Protein AF-A0A9Q1GF83-F1 (afdb_monomer)

Sequence (136 aa):
MVSINQQHHGKPKDQMRSSLKNVSDLFVMGGALILESAVLLHWLEREGYWPLGMTGISMGGHMASLAVTNWPKPIPLVPCLSWSTASSVFTTGVLSKAVNWRELEKQYAMYTVYEEEITRMLEYCGVGLKTVRNTG

pLDDT: mean 70.62, std 15.21, range [28.25, 91.81]

Foldseek 3Di:
DDDPPPPPPPDDPPDDPPQDPDPVVVVVVLVVLLVVLLVVVVVCVVVVDPDDADEQEECGLCSSVVSCVPDPDDHHYDYHNYDPDCCCCCCPRPNVVSDPVVVVVVVVVVDCVVVVVVCVVCVVVVNHPPPPPPDD

Secondary structure (DSSP, 8-state):
--------TTS-TT--SS--S-HHHHHHHHHHHHHHHHHHHHHHHHTT--S--EEEETHHHHHHHHHHHTSSS---EEEES--S-HHHHHHTSTTGGGS-HHHHHHHHHH-HHHHHHHHHHHHHTT--GGGTT---

InterPro domains:
  IPR019149 Alpha/beta hydrolase domain-containing protein 18 [PF09752] (11-121)
  IPR029058 Alpha/Beta hydrolase fold [G3DSA:3.40.50.1820] (1-125)
  IPR029058 Alpha/Beta hydrolase fold [SSF53474] (40-83)

Solvent-accessible surface area (backbone atoms only — not comparable to full-atom values): 8420 Å² total; per-residue (Å²): 134,85,79,79,80,78,77,60,92,84,62,62,96,85,56,75,73,92,60,71,92,49,76,65,56,57,54,53,52,50,52,49,54,30,52,51,50,50,52,50,53,54,50,41,46,72,74,65,55,75,92,60,69,47,67,22,58,35,72,44,8,37,47,40,52,57,31,53,74,73,44,96,62,97,55,58,72,53,59,40,78,44,58,95,58,73,58,57,42,49,68,76,35,93,45,24,83,73,49,66,60,72,58,54,51,50,51,44,76,72,36,64,68,54,49,55,50,51,49,51,53,32,50,74,71,67,53,69,78,80,73,77,83,78,82,126

Structure (mmCIF, N/CA/C/O backbone):
data_AF-A0A9Q1GF83-F1
#
_entry.id   AF-A0A9Q1GF83-F1
#
loop_
_atom_site.group_PDB
_atom_site.id
_atom_site.type_symbol
_atom_site.label_atom_id
_atom_site.label_alt_id
_atom_site.label_comp_id
_atom_site.label_asym_id
_atom_site.label_entity_id
_atom_site.label_seq_id
_atom_site.pdbx_PDB_ins_code
_atom_site.Cartn_x
_atom_site.Cartn_y
_atom_site.Cartn_z
_atom_site.occupancy
_atom_site.B_iso_or_equiv
_atom_site.auth_seq_id
_atom_site.auth_comp_id
_atom_site.auth_asym_id
_atom_site.auth_atom_id
_atom_site.pdbx_PDB_model_num
ATOM 1 N N . MET A 1 1 ? 34.881 -14.517 3.342 1.00 35.31 1 MET A N 1
ATOM 2 C CA . MET A 1 1 ? 33.562 -13.855 3.246 1.00 35.31 1 MET A CA 1
ATOM 3 C C . MET A 1 1 ? 32.576 -14.891 2.721 1.00 35.31 1 MET A C 1
ATOM 5 O O . MET A 1 1 ? 32.634 -15.237 1.549 1.00 35.31 1 MET A O 1
ATOM 9 N N . VAL A 1 2 ? 31.806 -15.518 3.613 1.00 28.25 2 VAL A N 1
ATOM 10 C CA . VAL A 1 2 ? 30.937 -16.660 3.281 1.00 28.25 2 VAL A CA 1
ATOM 11 C C . VAL A 1 2 ? 29.738 -16.150 2.482 1.00 28.25 2 VAL A C 1
ATOM 13 O O . VAL A 1 2 ? 28.946 -15.363 2.993 1.00 28.25 2 VAL A O 1
ATOM 16 N N . SER A 1 3 ? 29.621 -16.572 1.220 1.00 32.47 3 SER A N 1
ATOM 17 C CA . SER A 1 3 ? 28.413 -16.356 0.421 1.00 32.47 3 SER A CA 1
ATOM 18 C C . SER A 1 3 ? 27.326 -17.284 0.949 1.00 32.47 3 SER A C 1
ATOM 20 O O . SER A 1 3 ? 27.348 -18.486 0.696 1.00 32.47 3 SER A O 1
ATOM 22 N N . ILE A 1 4 ? 26.401 -16.728 1.727 1.00 37.88 4 ILE A N 1
ATOM 23 C CA . ILE A 1 4 ? 25.219 -17.442 2.202 1.00 37.88 4 ILE A CA 1
ATOM 24 C C . ILE A 1 4 ? 24.305 -17.619 0.988 1.00 37.88 4 ILE A C 1
ATOM 26 O O . ILE A 1 4 ? 23.585 -16.706 0.587 1.00 37.88 4 ILE A O 1
ATOM 30 N N . ASN A 1 5 ? 24.386 -18.789 0.361 1.00 40.56 5 ASN A N 1
ATOM 31 C CA . ASN A 1 5 ? 23.497 -19.198 -0.715 1.00 40.56 5 ASN A CA 1
ATOM 32 C C . ASN A 1 5 ? 22.143 -19.565 -0.084 1.00 40.56 5 ASN A C 1
ATOM 34 O O . ASN A 1 5 ? 21.845 -20.727 0.178 1.00 40.56 5 ASN A O 1
ATOM 38 N N . GLN A 1 6 ? 21.356 -18.547 0.271 1.00 43.78 6 GLN A N 1
ATOM 39 C CA . GLN A 1 6 ? 20.019 -18.711 0.836 1.00 43.78 6 GLN A CA 1
ATOM 40 C C . GLN A 1 6 ? 19.052 -19.103 -0.295 1.00 43.78 6 GLN A C 1
ATOM 42 O O . GLN A 1 6 ? 18.329 -18.277 -0.857 1.00 43.78 6 GLN A O 1
ATOM 47 N N . GLN A 1 7 ? 19.058 -20.386 -0.668 1.00 42.00 7 GLN A N 1
ATOM 48 C CA . GLN A 1 7 ? 17.956 -20.984 -1.416 1.00 42.00 7 GLN A CA 1
ATOM 49 C C . GLN A 1 7 ? 16.728 -21.009 -0.501 1.00 42.00 7 GLN A C 1
ATOM 51 O O . GLN A 1 7 ? 16.548 -21.897 0.328 1.00 42.00 7 GLN A O 1
ATOM 56 N N . HIS A 1 8 ? 15.887 -19.985 -0.624 1.00 48.69 8 HIS A N 1
ATOM 57 C CA . HIS A 1 8 ? 14.581 -19.967 0.020 1.00 48.69 8 HIS A CA 1
ATOM 58 C C . HIS A 1 8 ? 13.677 -20.996 -0.673 1.00 48.69 8 HIS A C 1
ATOM 60 O O . HIS A 1 8 ? 13.341 -20.835 -1.849 1.00 48.69 8 HIS A O 1
ATOM 66 N N . HIS A 1 9 ? 13.299 -22.050 0.055 1.00 42.12 9 HIS A N 1
ATOM 67 C CA . HIS A 1 9 ? 12.320 -23.054 -0.367 1.00 42.12 9 HIS A CA 1
ATOM 68 C C . HIS A 1 9 ? 10.994 -22.351 -0.720 1.00 42.12 9 HIS A C 1
ATOM 70 O O . HIS A 1 9 ? 10.260 -21.940 0.171 1.00 42.12 9 HIS A O 1
ATOM 76 N N . GLY A 1 10 ? 10.728 -22.142 -2.016 1.00 54.38 10 GLY A N 1
ATOM 77 C CA . GLY A 1 10 ? 9.536 -21.438 -2.517 1.00 54.38 10 GLY A CA 1
ATOM 78 C C . GLY A 1 10 ? 9.790 -20.443 -3.656 1.00 54.38 10 GLY A C 1
ATOM 79 O O . GLY A 1 10 ? 8.839 -19.982 -4.279 1.00 54.38 10 GLY A O 1
ATOM 80 N N . LYS A 1 11 ? 11.051 -20.116 -3.975 1.00 54.19 11 LYS A N 1
ATOM 81 C CA . LYS A 1 11 ? 11.365 -19.249 -5.123 1.00 54.19 11 LYS A CA 1
ATOM 82 C C . LYS A 1 11 ? 11.469 -20.061 -6.426 1.00 54.19 11 LYS A C 1
ATOM 84 O O . LYS A 1 11 ? 12.130 -21.102 -6.427 1.00 54.19 11 LYS A O 1
ATOM 89 N N . PRO A 1 12 ? 10.860 -19.612 -7.544 1.00 61.06 12 PRO A N 1
ATOM 90 C CA . PRO A 1 12 ? 11.039 -20.260 -8.841 1.00 61.06 12 PRO A CA 1
ATOM 91 C C . PRO A 1 12 ? 12.519 -20.254 -9.242 1.00 61.06 12 PRO A C 1
ATOM 93 O O . PRO A 1 12 ? 13.235 -19.302 -8.935 1.00 61.06 12 PRO A O 1
ATOM 96 N N . LYS A 1 13 ? 12.966 -21.313 -9.933 1.00 59.22 13 LYS A N 1
ATOM 97 C CA . LYS A 1 13 ? 14.393 -21.655 -10.125 1.00 59.22 13 LYS A CA 1
ATOM 98 C C . LYS A 1 13 ? 15.261 -20.513 -10.683 1.00 59.22 13 LYS A C 1
ATOM 100 O O . LYS A 1 13 ? 16.423 -20.423 -10.307 1.00 59.22 13 LYS A O 1
ATOM 105 N N . ASP A 1 14 ? 14.684 -19.601 -11.468 1.00 62.03 14 ASP A N 1
ATOM 106 C CA . ASP A 1 14 ? 15.412 -18.454 -12.046 1.00 62.03 14 ASP A CA 1
ATOM 107 C C . ASP A 1 14 ? 15.310 -17.143 -11.242 1.00 62.03 14 ASP A C 1
ATOM 109 O O . ASP A 1 14 ? 15.703 -16.084 -11.726 1.00 62.03 14 ASP A O 1
ATOM 113 N N . GLN A 1 15 ? 14.730 -17.151 -10.038 1.00 52.03 15 GLN A N 1
ATOM 114 C CA . GLN A 1 15 ? 14.604 -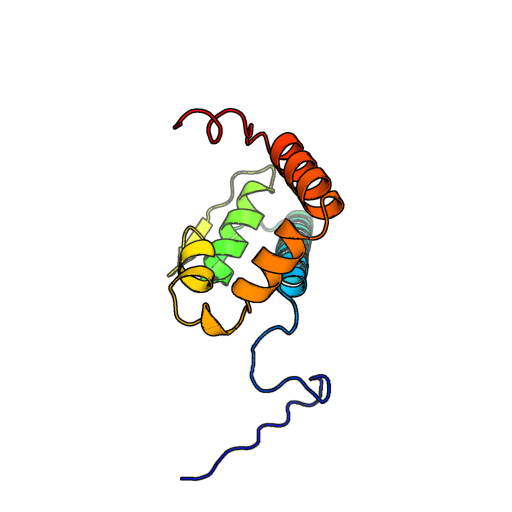15.938 -9.226 1.00 52.03 15 GLN A CA 1
ATOM 115 C C . GLN A 1 15 ? 15.846 -15.724 -8.361 1.00 52.03 15 GLN A C 1
ATOM 117 O O . GLN A 1 15 ? 15.917 -16.121 -7.196 1.00 52.03 15 GLN A O 1
ATOM 122 N N . MET A 1 16 ? 16.830 -15.045 -8.940 1.00 46.91 16 MET A N 1
ATOM 123 C CA . MET A 1 16 ? 17.980 -14.536 -8.203 1.00 46.91 16 MET A CA 1
ATOM 124 C C . MET A 1 16 ? 17.559 -13.307 -7.380 1.00 46.91 16 MET A C 1
ATOM 126 O O . MET A 1 16 ? 17.155 -12.286 -7.932 1.00 46.91 16 MET A O 1
ATOM 130 N N . ARG A 1 17 ? 17.714 -13.385 -6.048 1.00 58.81 17 ARG A N 1
ATOM 131 C CA . A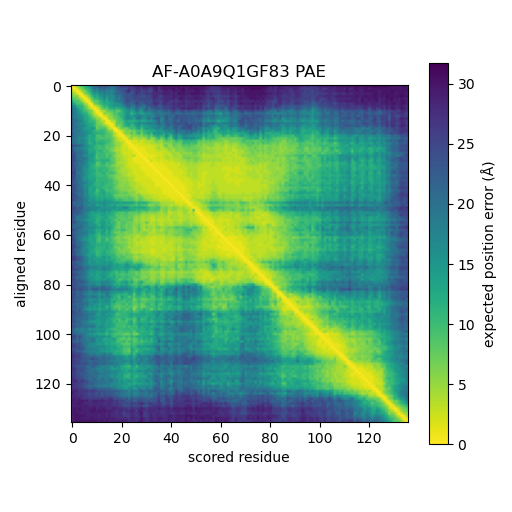RG A 1 17 ? 17.412 -12.331 -5.046 1.00 58.81 17 ARG A CA 1
ATOM 132 C C . ARG A 1 17 ? 15.912 -12.122 -4.764 1.00 58.81 17 ARG A C 1
ATOM 134 O O . ARG A 1 17 ? 15.081 -12.997 -4.996 1.00 58.81 17 ARG A O 1
ATOM 141 N N . SER A 1 18 ? 15.574 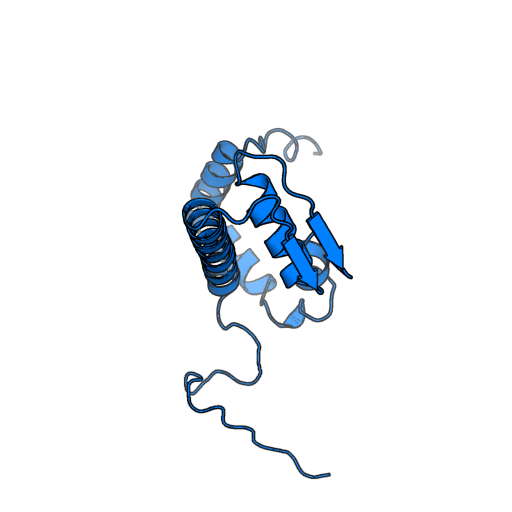-11.018 -4.103 1.00 57.91 18 SER A N 1
ATOM 142 C CA . SER A 1 18 ? 14.199 -10.640 -3.730 1.00 57.91 18 SER A CA 1
ATOM 143 C C . SER A 1 18 ? 13.524 -9.759 -4.786 1.00 57.91 18 SER A C 1
ATOM 145 O O . SER A 1 18 ? 12.499 -9.152 -4.505 1.00 57.91 18 SER A O 1
ATOM 147 N N . SER A 1 19 ? 14.105 -9.671 -5.986 1.00 58.50 19 SER A N 1
ATOM 148 C CA . SER A 1 19 ? 13.514 -8.925 -7.094 1.00 58.50 19 SER A CA 1
ATOM 149 C C . SER A 1 19 ? 12.344 -9.710 -7.674 1.00 58.50 19 SER A C 1
ATOM 151 O O . SER A 1 19 ? 12.470 -10.912 -7.924 1.00 58.50 19 SER A O 1
ATOM 153 N N . LEU A 1 20 ? 11.221 -9.026 -7.885 1.00 60.16 20 LEU A N 1
ATOM 154 C CA . LEU A 1 20 ? 10.092 -9.558 -8.643 1.00 60.16 20 LEU A CA 1
ATOM 155 C C . LEU A 1 20 ? 10.527 -9.787 -10.097 1.00 60.16 20 LEU A C 1
ATOM 157 O O . LEU A 1 20 ? 11.369 -9.045 -10.611 1.00 60.16 20 LEU A O 1
ATOM 161 N N . LYS A 1 21 ? 9.984 -10.830 -10.738 1.00 62.69 21 LYS A N 1
ATOM 162 C CA . LYS A 1 21 ? 10.283 -11.142 -12.145 1.00 62.69 21 LYS A CA 1
ATOM 163 C C . LYS A 1 21 ? 9.524 -10.220 -13.093 1.00 62.69 21 LYS A C 1
ATOM 165 O O . LYS A 1 21 ? 10.088 -9.811 -14.101 1.00 62.69 21 LYS A O 1
ATOM 170 N N . ASN A 1 22 ? 8.285 -9.872 -12.746 1.00 67.44 22 ASN A N 1
ATOM 171 C CA . ASN A 1 22 ? 7.450 -8.974 -13.532 1.00 67.44 22 ASN A CA 1
ATOM 172 C C . ASN A 1 22 ? 7.013 -7.765 -12.703 1.00 67.44 22 ASN A C 1
ATOM 174 O O . ASN A 1 22 ? 6.773 -7.864 -11.500 1.00 67.44 22 ASN A O 1
ATOM 178 N N . VAL A 1 23 ? 6.840 -6.622 -13.371 1.00 65.88 23 VAL A N 1
ATOM 179 C CA . VAL A 1 23 ? 6.269 -5.412 -12.753 1.00 65.88 23 VAL A CA 1
ATOM 180 C C . VAL A 1 23 ? 4.796 -5.631 -12.384 1.00 65.88 23 VAL A C 1
ATOM 182 O O . VAL A 1 23 ? 4.328 -5.100 -11.381 1.00 65.88 23 VAL A O 1
ATOM 185 N N . SER A 1 24 ? 4.082 -6.477 -13.134 1.00 71.44 24 SER A N 1
ATOM 186 C CA . SER A 1 24 ? 2.706 -6.895 -12.829 1.00 71.44 24 SER A CA 1
ATOM 187 C C . SER A 1 24 ? 2.568 -7.503 -11.434 1.00 71.44 24 SER A C 1
ATOM 189 O O . SER A 1 24 ? 1.580 -7.249 -10.749 1.00 71.44 24 SER A O 1
ATOM 191 N N . ASP A 1 25 ? 3.577 -8.250 -10.981 1.00 73.31 25 ASP A N 1
ATOM 192 C CA . ASP A 1 25 ? 3.551 -8.931 -9.685 1.00 73.31 25 ASP A CA 1
ATOM 193 C C . ASP A 1 25 ? 3.519 -7.918 -8.531 1.00 73.31 25 ASP A C 1
ATOM 195 O O . ASP A 1 25 ? 2.955 -8.196 -7.476 1.00 73.31 25 ASP A O 1
ATOM 199 N N . LEU A 1 26 ? 4.066 -6.714 -8.745 1.00 73.44 26 LEU A N 1
ATOM 200 C CA . LEU A 1 26 ? 4.025 -5.623 -7.774 1.00 73.44 26 LEU A CA 1
ATOM 201 C C . LEU A 1 26 ? 2.598 -5.090 -7.594 1.00 73.44 26 LEU A C 1
ATOM 203 O O . LEU A 1 26 ? 2.167 -4.860 -6.465 1.00 73.44 26 LEU A O 1
ATOM 207 N N . PHE A 1 27 ? 1.857 -4.928 -8.693 1.00 77.12 27 PHE A N 1
ATOM 208 C CA . PHE A 1 27 ? 0.462 -4.485 -8.654 1.00 77.12 27 PHE A CA 1
ATOM 209 C C . PHE A 1 27 ? -0.455 -5.558 -8.069 1.00 77.12 27 PHE A C 1
ATOM 211 O O . PHE A 1 27 ? -1.302 -5.241 -7.238 1.00 77.12 27 PHE A O 1
ATOM 218 N N . VAL A 1 28 ? -0.254 -6.827 -8.440 1.00 81.81 28 VAL A N 1
ATOM 219 C CA . VAL A 1 28 ? -1.015 -7.958 -7.883 1.00 81.81 28 VAL A CA 1
ATOM 220 C C . VAL A 1 28 ? -0.773 -8.085 -6.380 1.00 81.81 28 VAL A C 1
ATOM 222 O O . VAL A 1 28 ? -1.728 -8.188 -5.614 1.00 81.81 28 VAL A O 1
ATOM 225 N N . MET A 1 29 ? 0.487 -8.007 -5.939 1.00 84.44 29 MET A N 1
ATOM 226 C CA . MET A 1 29 ? 0.837 -8.005 -4.517 1.00 84.44 29 MET A CA 1
ATOM 227 C C . MET A 1 29 ? 0.198 -6.817 -3.788 1.00 84.44 29 MET A C 1
ATOM 229 O O . MET A 1 29 ? -0.370 -6.991 -2.713 1.00 84.44 29 MET A O 1
ATOM 233 N N . GLY A 1 30 ? 0.254 -5.618 -4.374 1.00 83.06 30 GLY A N 1
ATOM 234 C CA . GLY A 1 30 ? -0.370 -4.431 -3.796 1.00 83.06 30 GLY A CA 1
ATOM 235 C C . GLY A 1 30 ? -1.889 -4.581 -3.645 1.00 83.06 30 GLY A C 1
ATOM 236 O O . GLY A 1 30 ? -2.432 -4.346 -2.568 1.00 83.06 30 GLY A O 1
ATOM 237 N N . GLY A 1 31 ? -2.572 -5.039 -4.695 1.00 84.88 31 GLY A N 1
ATOM 238 C CA . GLY A 1 31 ? -4.013 -5.291 -4.664 1.00 84.88 31 GLY A CA 1
ATOM 239 C C . GLY A 1 31 ? -4.404 -6.340 -3.621 1.00 84.88 31 GLY A C 1
ATOM 240 O O . GLY A 1 31 ? -5.341 -6.122 -2.855 1.00 84.88 31 GLY A O 1
ATOM 241 N N . ALA A 1 32 ? -3.647 -7.437 -3.531 1.00 86.62 32 ALA A N 1
ATOM 242 C CA . ALA A 1 32 ? -3.870 -8.476 -2.530 1.00 86.62 32 ALA A CA 1
ATOM 243 C C . ALA A 1 32 ? -3.747 -7.933 -1.097 1.00 86.62 32 ALA A C 1
ATOM 245 O O . ALA A 1 32 ? -4.623 -8.189 -0.276 1.00 86.62 32 ALA A O 1
ATOM 246 N N . LEU A 1 33 ? -2.721 -7.123 -0.815 1.00 85.62 33 LEU A N 1
ATOM 247 C CA . LEU A 1 33 ? -2.514 -6.516 0.506 1.00 85.62 33 LEU A CA 1
ATOM 248 C C . LEU A 1 33 ? -3.642 -5.552 0.898 1.00 85.62 33 LEU A C 1
ATOM 250 O O . LEU A 1 33 ? -4.043 -5.516 2.062 1.00 85.62 33 LEU A O 1
ATOM 254 N N . ILE A 1 34 ? -4.167 -4.777 -0.056 1.00 87.00 34 ILE A N 1
ATOM 255 C CA . ILE A 1 34 ? -5.308 -3.879 0.183 1.00 87.00 34 ILE A CA 1
ATOM 256 C C . ILE A 1 34 ? -6.555 -4.693 0.543 1.00 87.00 34 ILE A C 1
ATOM 258 O O . ILE A 1 34 ? -7.221 -4.386 1.531 1.00 87.00 34 ILE A O 1
ATOM 262 N N . LEU A 1 35 ? -6.849 -5.745 -0.228 1.00 87.06 35 LEU A N 1
ATOM 263 C CA . LEU A 1 35 ? -8.010 -6.606 0.004 1.00 87.06 35 LEU A CA 1
ATOM 264 C C . LEU A 1 35 ? -7.908 -7.362 1.330 1.00 87.06 35 LEU A C 1
ATOM 266 O O . LEU A 1 35 ? -8.872 -7.395 2.089 1.00 87.06 35 LEU A O 1
ATOM 270 N N . GLU A 1 36 ? -6.743 -7.925 1.640 1.00 88.75 36 GLU A N 1
ATOM 271 C CA . GLU A 1 36 ? -6.498 -8.615 2.906 1.00 88.75 36 GLU A CA 1
ATOM 272 C C . GLU A 1 36 ? -6.677 -7.667 4.097 1.00 88.75 36 GLU A C 1
ATOM 274 O O . GLU A 1 36 ? -7.382 -7.994 5.052 1.00 88.75 36 GLU A O 1
ATOM 279 N N . SER A 1 37 ? -6.134 -6.449 4.003 1.00 87.25 37 SER A N 1
ATOM 280 C CA . SER A 1 37 ? -6.307 -5.419 5.033 1.00 87.25 37 SER A CA 1
ATOM 281 C C . SER A 1 37 ? -7.780 -5.050 5.231 1.00 87.25 37 SER A C 1
ATOM 283 O O . SER A 1 37 ? -8.234 -4.932 6.367 1.00 87.25 37 SER A O 1
ATOM 285 N N . ALA A 1 38 ? -8.550 -4.914 4.147 1.00 87.75 38 ALA A N 1
ATOM 286 C CA . ALA A 1 38 ? -9.981 -4.626 4.222 1.00 87.75 38 ALA A CA 1
ATOM 287 C C . ALA A 1 38 ? -10.775 -5.775 4.869 1.00 87.75 38 ALA A C 1
ATOM 289 O O . ALA A 1 38 ? -11.649 -5.528 5.699 1.00 87.75 38 ALA A O 1
ATOM 290 N N . VAL A 1 39 ? -10.453 -7.030 4.538 1.00 90.12 39 VAL A N 1
ATOM 291 C CA . VAL A 1 39 ? -11.084 -8.212 5.148 1.00 90.12 39 VAL A CA 1
ATOM 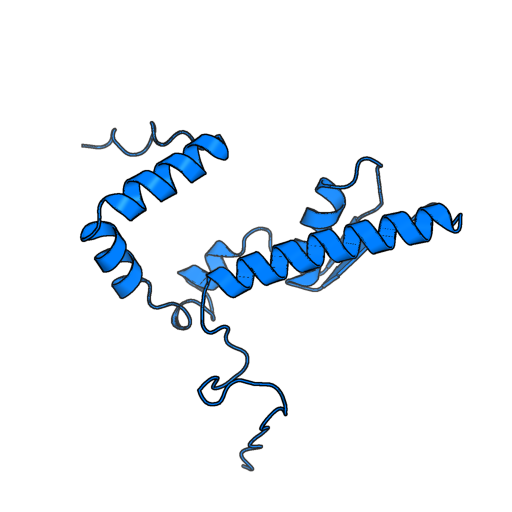292 C C . VAL A 1 39 ? -10.771 -8.290 6.642 1.00 90.12 39 VAL A C 1
ATOM 294 O O . VAL A 1 39 ? -11.678 -8.540 7.435 1.00 90.12 39 VAL A O 1
ATOM 297 N N . LEU A 1 40 ? -9.523 -8.026 7.039 1.00 88.94 40 LEU A N 1
ATOM 298 C CA . LEU A 1 40 ? -9.115 -7.999 8.445 1.00 88.94 40 LEU A CA 1
ATOM 299 C C . LEU A 1 40 ? -9.821 -6.887 9.225 1.00 88.94 40 LEU A C 1
ATOM 301 O O . LEU A 1 40 ? -10.324 -7.141 10.318 1.00 88.94 40 LEU A O 1
ATOM 305 N N . LEU A 1 41 ? -9.909 -5.680 8.661 1.00 87.19 41 LEU A N 1
ATOM 306 C CA . LEU A 1 41 ? -10.638 -4.565 9.273 1.00 87.19 41 LEU A CA 1
ATOM 307 C C . LEU A 1 41 ? -12.124 -4.897 9.451 1.00 87.19 41 LEU A C 1
ATOM 309 O O . LEU A 1 41 ? -12.682 -4.653 10.519 1.00 87.19 41 LEU A O 1
ATOM 313 N N . HIS A 1 42 ? -12.750 -5.512 8.444 1.00 88.50 42 HIS A N 1
ATOM 314 C CA . HIS A 1 42 ? -14.150 -5.933 8.519 1.00 88.50 42 HIS A CA 1
ATOM 315 C C . HIS A 1 42 ? -14.378 -7.045 9.543 1.00 88.50 42 HIS A C 1
ATOM 317 O O . HIS A 1 42 ? -15.399 -7.063 10.228 1.00 88.50 42 HIS A O 1
ATOM 323 N N . TRP A 1 43 ? -13.434 -7.978 9.663 1.00 90.38 43 TRP A N 1
ATOM 324 C CA . TRP A 1 43 ? -13.490 -9.029 10.674 1.00 90.38 43 TRP A CA 1
ATOM 325 C C . TRP A 1 43 ? -13.357 -8.455 12.091 1.00 90.38 43 TRP A C 1
ATOM 327 O O . TRP A 1 43 ? -14.199 -8.741 12.936 1.00 90.38 43 TRP A O 1
ATOM 337 N N . LEU A 1 44 ? -12.383 -7.573 12.331 1.00 88.12 44 LEU A N 1
ATOM 338 C CA . LEU A 1 44 ? -12.198 -6.910 13.628 1.00 88.12 44 LEU A CA 1
ATOM 339 C C . LEU A 1 44 ? -13.412 -6.062 14.028 1.00 88.12 44 LEU A C 1
ATOM 341 O O . LEU A 1 44 ? -13.816 -6.068 15.189 1.00 88.12 44 LEU A O 1
ATOM 345 N N . GLU A 1 45 ? -14.026 -5.374 13.065 1.00 87.38 45 GLU A N 1
ATOM 346 C CA . GLU A 1 45 ? -15.257 -4.623 13.300 1.00 87.38 45 GLU A CA 1
ATOM 347 C C . GLU A 1 45 ? -16.427 -5.540 13.692 1.00 87.38 45 GLU A C 1
ATOM 349 O O . GLU A 1 45 ? -17.187 -5.212 14.604 1.00 87.38 45 GLU A O 1
ATOM 354 N N . ARG A 1 46 ? -16.564 -6.707 13.046 1.00 88.56 46 ARG A N 1
ATOM 355 C CA . ARG A 1 46 ? -17.601 -7.698 13.385 1.00 88.56 46 ARG A CA 1
ATOM 356 C C . ARG A 1 46 ? -17.438 -8.277 14.785 1.00 88.56 46 ARG A C 1
ATOM 358 O O . ARG A 1 46 ? -18.441 -8.513 15.448 1.00 88.56 46 ARG A O 1
ATOM 365 N N . GLU A 1 47 ? -16.203 -8.463 15.232 1.00 91.81 47 GLU A N 1
ATOM 366 C CA . GLU A 1 47 ? -15.893 -8.914 16.593 1.00 91.81 47 GLU A CA 1
ATOM 367 C C . GLU A 1 47 ? -16.108 -7.809 17.651 1.00 91.81 47 GLU A C 1
ATOM 369 O O . GLU A 1 47 ? -15.984 -8.055 18.848 1.00 91.81 47 GLU A O 1
ATOM 374 N N . GLY A 1 48 ? -16.467 -6.587 17.234 1.00 88.94 48 GLY A N 1
ATOM 375 C CA . GLY A 1 48 ? -16.777 -5.470 18.129 1.00 88.94 48 GLY A CA 1
ATOM 376 C C . GLY A 1 48 ? -15.562 -4.645 18.555 1.00 88.94 48 GLY A C 1
ATOM 377 O O . GLY A 1 48 ? -15.675 -3.811 19.455 1.00 88.94 48 GLY A O 1
ATOM 378 N N . TYR A 1 49 ? -14.404 -4.833 17.917 1.00 83.12 49 TYR A N 1
ATOM 379 C CA . TYR A 1 49 ? -13.226 -4.013 18.178 1.00 83.12 49 TYR A CA 1
ATOM 380 C C . TYR A 1 49 ? -13.365 -2.660 17.469 1.00 83.12 49 TYR A C 1
ATOM 382 O O . TYR A 1 49 ? -13.239 -2.559 16.250 1.00 83.12 49 TYR A O 1
ATOM 390 N N . TRP A 1 50 ? -13.625 -1.602 18.241 1.00 82.62 50 TRP A N 1
ATOM 391 C CA . TRP A 1 50 ? -13.676 -0.219 17.764 1.00 82.62 50 TRP A CA 1
ATOM 392 C C . TRP A 1 50 ? -13.179 0.745 18.854 1.00 82.62 50 TRP A C 1
ATOM 394 O O . TRP A 1 50 ? -13.554 0.564 20.016 1.00 82.62 50 TRP A O 1
ATOM 404 N N . PRO A 1 51 ? -12.386 1.790 18.532 1.00 84.88 51 PRO A N 1
ATOM 405 C CA . PRO A 1 51 ? -11.870 2.199 17.217 1.00 84.88 51 PRO A CA 1
ATOM 406 C C . PRO A 1 51 ? -10.620 1.428 16.759 1.00 84.88 51 PRO A C 1
ATOM 408 O O . PRO A 1 51 ? -9.741 1.115 17.559 1.00 84.88 51 PRO A O 1
ATOM 411 N N . LEU A 1 52 ? -10.521 1.168 15.450 1.00 85.38 52 LEU A N 1
ATOM 412 C CA . LEU A 1 52 ? -9.373 0.500 14.819 1.00 85.38 52 LEU A CA 1
ATOM 413 C C . LEU A 1 52 ? -8.439 1.514 14.161 1.00 85.38 52 LEU A C 1
ATOM 415 O O . LEU A 1 52 ? -8.902 2.483 13.568 1.00 85.38 52 LEU A O 1
ATOM 419 N N . GLY A 1 53 ? -7.132 1.268 14.228 1.00 86.69 53 GLY A N 1
ATOM 420 C CA . GLY A 1 53 ? -6.115 2.069 13.550 1.00 86.69 53 GLY A CA 1
ATOM 421 C C . GLY A 1 53 ? -5.207 1.213 12.678 1.00 86.69 53 GLY A C 1
ATOM 422 O O . GLY A 1 53 ? -5.021 0.027 12.942 1.00 86.69 53 GLY A O 1
ATOM 423 N N . MET A 1 54 ? -4.627 1.826 11.648 1.00 85.44 54 MET A N 1
ATOM 424 C CA . MET A 1 54 ? -3.700 1.162 10.735 1.00 85.44 54 MET A CA 1
ATOM 425 C C . MET A 1 54 ? -2.331 1.844 10.769 1.00 85.44 54 MET A C 1
ATOM 427 O O . MET A 1 54 ? -2.215 3.068 10.772 1.00 85.44 54 MET A O 1
ATOM 431 N N . THR A 1 55 ? -1.265 1.050 10.780 1.00 89.00 55 THR A N 1
ATOM 432 C CA . THR A 1 55 ? 0.113 1.535 10.661 1.00 89.00 55 THR A CA 1
ATOM 433 C C . THR A 1 55 ? 0.891 0.633 9.715 1.00 89.00 55 THR A C 1
ATOM 435 O O . THR A 1 55 ? 0.545 -0.532 9.526 1.00 89.00 55 THR A O 1
ATOM 438 N N . GLY A 1 56 ? 1.935 1.173 9.096 1.00 84.19 56 GLY A N 1
ATOM 439 C CA . GLY A 1 56 ? 2.796 0.421 8.197 1.00 84.19 56 GLY A CA 1
ATOM 440 C C . GLY A 1 56 ? 4.142 1.107 8.020 1.00 84.19 56 GLY A C 1
ATOM 441 O O . GLY A 1 56 ? 4.231 2.333 8.090 1.00 84.19 56 GLY A O 1
ATOM 442 N N . ILE A 1 57 ? 5.190 0.312 7.788 1.00 81.88 57 ILE A N 1
ATOM 443 C CA . ILE A 1 57 ? 6.566 0.797 7.620 1.00 81.88 57 ILE A CA 1
ATOM 444 C C . ILE A 1 57 ? 6.989 0.674 6.154 1.00 81.88 57 ILE A C 1
ATOM 446 O O . ILE A 1 57 ? 6.776 -0.368 5.532 1.00 81.88 57 ILE A O 1
ATOM 450 N N . SER A 1 58 ? 7.638 1.709 5.610 1.00 79.94 58 SER A N 1
ATOM 451 C CA . SER A 1 58 ? 8.185 1.714 4.245 1.00 79.94 58 SER A CA 1
ATOM 452 C C . SER A 1 58 ? 7.096 1.430 3.199 1.00 79.94 58 SER A C 1
ATOM 454 O O . SER A 1 58 ? 6.081 2.129 3.173 1.00 79.94 58 SER A O 1
ATOM 456 N N . MET A 1 59 ? 7.250 0.392 2.370 1.00 78.94 59 MET A N 1
ATOM 457 C CA . MET A 1 59 ? 6.212 -0.056 1.435 1.00 78.94 59 MET A CA 1
ATOM 458 C C . MET A 1 59 ? 4.887 -0.349 2.152 1.00 78.94 59 MET A C 1
ATOM 460 O O . MET A 1 59 ? 3.827 0.003 1.646 1.00 78.94 59 MET A O 1
ATOM 464 N N . GLY A 1 60 ? 4.935 -0.910 3.363 1.00 77.38 60 GLY A N 1
ATOM 465 C CA . GLY A 1 60 ? 3.743 -1.171 4.167 1.00 77.38 60 GLY A CA 1
ATOM 466 C C . GLY A 1 60 ? 2.999 0.103 4.569 1.00 77.38 60 GLY A C 1
ATOM 467 O O . GLY A 1 60 ? 1.780 0.081 4.659 1.00 77.38 60 GLY A O 1
ATOM 468 N N . GLY A 1 61 ? 3.695 1.229 4.757 1.00 82.31 61 GLY A N 1
ATOM 469 C CA . GLY A 1 61 ? 3.053 2.516 5.044 1.00 82.31 61 GLY A CA 1
ATOM 470 C C . GLY A 1 61 ? 2.298 3.073 3.833 1.00 82.31 61 GLY A C 1
ATOM 471 O O . GLY A 1 61 ? 1.200 3.615 3.979 1.00 82.31 61 GLY A O 1
ATOM 472 N N . HIS A 1 62 ? 2.844 2.862 2.632 1.00 83.88 62 HIS A N 1
ATOM 473 C CA . HIS A 1 62 ? 2.176 3.220 1.380 1.00 83.88 62 HIS A CA 1
ATOM 474 C C . HIS A 1 62 ? 0.926 2.358 1.174 1.00 83.88 62 HIS A C 1
ATOM 476 O O . HIS A 1 62 ? -0.162 2.882 0.940 1.00 83.88 62 HIS A O 1
ATOM 482 N N . MET A 1 63 ? 1.059 1.043 1.366 1.00 84.62 63 MET A N 1
ATOM 483 C CA . MET A 1 63 ? -0.059 0.106 1.251 1.00 84.62 63 MET A CA 1
ATOM 484 C C . MET A 1 63 ? -1.142 0.348 2.306 1.00 84.62 63 MET A C 1
ATOM 486 O O . MET A 1 63 ? -2.322 0.312 1.973 1.00 84.62 63 MET A O 1
ATOM 490 N N . ALA A 1 64 ? -0.763 0.663 3.550 1.00 84.44 64 ALA A N 1
ATOM 491 C CA . ALA A 1 64 ? -1.705 1.042 4.600 1.00 84.44 64 ALA A CA 1
ATOM 492 C C . ALA A 1 64 ? -2.493 2.299 4.220 1.00 84.44 64 ALA A C 1
ATOM 494 O O . ALA A 1 64 ? -3.703 2.344 4.404 1.00 84.44 64 ALA A O 1
ATOM 495 N N . SER A 1 65 ? -1.835 3.289 3.613 1.00 84.31 65 SER A N 1
ATOM 496 C CA . SER A 1 65 ? -2.518 4.494 3.130 1.00 84.31 65 SER A CA 1
ATOM 497 C C . SER A 1 65 ? -3.568 4.162 2.068 1.00 84.31 65 SER A C 1
ATOM 499 O O . SER A 1 65 ? -4.709 4.604 2.181 1.00 84.31 65 SER A O 1
ATOM 501 N N . LEU A 1 66 ? -3.216 3.321 1.089 1.00 84.19 66 LEU A N 1
ATOM 502 C CA . LEU A 1 66 ? -4.153 2.864 0.057 1.00 84.19 66 LEU A CA 1
ATOM 503 C C . LEU A 1 66 ? -5.312 2.044 0.645 1.00 84.19 66 LEU A C 1
ATOM 505 O O . LEU A 1 66 ? -6.462 2.220 0.240 1.00 84.19 66 LEU A O 1
ATOM 509 N N . ALA A 1 67 ? -5.034 1.172 1.613 1.00 86.00 67 ALA A N 1
ATOM 510 C CA . ALA A 1 67 ? -6.057 0.376 2.283 1.00 86.00 67 ALA A CA 1
ATOM 511 C C . ALA A 1 67 ? -7.046 1.259 3.061 1.00 86.00 67 ALA A C 1
ATOM 513 O O . ALA A 1 67 ? -8.254 1.103 2.896 1.00 86.00 67 ALA A O 1
ATOM 514 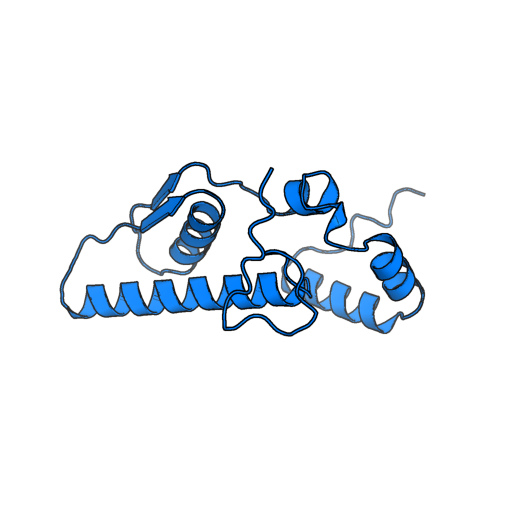N N . VAL A 1 68 ? -6.554 2.243 3.826 1.00 85.00 68 VAL A N 1
ATOM 515 C CA . VAL A 1 68 ? -7.404 3.189 4.568 1.00 85.00 68 VAL A CA 1
ATOM 516 C C . VAL A 1 68 ? -8.266 4.039 3.633 1.00 85.00 68 VAL A C 1
ATOM 518 O O . VAL A 1 68 ? -9.442 4.232 3.921 1.00 85.00 68 VAL A O 1
ATOM 521 N N . THR A 1 69 ? -7.743 4.500 2.489 1.00 84.00 69 THR A N 1
ATOM 522 C CA . THR A 1 69 ? -8.549 5.287 1.530 1.00 84.00 69 THR A CA 1
ATOM 523 C C . THR A 1 69 ? -9.691 4.503 0.884 1.00 84.00 69 THR A C 1
ATOM 525 O O . THR A 1 69 ? -10.654 5.108 0.424 1.00 84.00 69 THR A O 1
ATOM 528 N N . ASN A 1 70 ? -9.600 3.170 0.848 1.00 83.88 70 ASN A N 1
ATOM 529 C CA . ASN A 1 70 ? -10.665 2.305 0.339 1.00 83.88 70 ASN A CA 1
ATOM 530 C C . ASN A 1 70 ? -11.699 1.935 1.419 1.00 83.88 70 ASN A C 1
ATOM 532 O O . ASN A 1 70 ? -12.719 1.323 1.101 1.00 83.88 70 ASN A O 1
ATOM 536 N N . TRP A 1 71 ? -11.463 2.282 2.688 1.00 83.38 71 TRP A N 1
ATOM 537 C CA . TRP A 1 71 ? -12.371 1.960 3.784 1.00 83.38 71 TRP A CA 1
ATOM 538 C C . TRP A 1 71 ? -13.420 3.071 3.978 1.00 83.38 71 TRP A C 1
ATOM 540 O O . TRP A 1 71 ? -13.065 4.248 4.033 1.00 83.38 71 TRP A O 1
ATOM 550 N N . PRO A 1 72 ? -14.720 2.745 4.121 1.00 80.50 72 PRO A N 1
ATOM 551 C CA . PRO A 1 72 ? -15.785 3.749 4.188 1.00 80.50 72 PRO A CA 1
ATOM 552 C C . PRO A 1 72 ? -15.833 4.549 5.502 1.00 80.50 72 PRO A C 1
ATOM 554 O O . PRO A 1 72 ? -16.552 5.545 5.575 1.00 80.50 72 PRO A O 1
ATOM 557 N N . LYS A 1 73 ? -15.121 4.124 6.555 1.00 81.56 73 LYS A N 1
ATOM 558 C CA . LYS A 1 73 ? -15.136 4.772 7.880 1.00 81.56 73 LYS A CA 1
ATOM 559 C C . LYS A 1 73 ? -13.800 5.462 8.173 1.00 81.56 73 LYS A C 1
ATOM 561 O O . LYS A 1 73 ? -12.756 4.937 7.793 1.00 81.56 73 LYS A O 1
ATOM 566 N N . PRO A 1 74 ? -13.796 6.595 8.896 1.00 78.12 74 PRO A N 1
ATOM 567 C CA . PRO A 1 74 ? -12.553 7.252 9.277 1.00 78.12 74 PRO A CA 1
ATOM 568 C C . PRO A 1 74 ? -11.797 6.389 10.296 1.00 78.12 74 PRO A C 1
ATOM 570 O O . PRO A 1 74 ? -12.278 6.175 11.408 1.00 78.12 74 PRO A O 1
ATOM 573 N N . ILE A 1 75 ? -10.614 5.905 9.916 1.00 84.69 75 ILE A N 1
ATOM 574 C CA . ILE A 1 75 ? -9.699 5.164 10.793 1.00 84.69 75 ILE A CA 1
ATOM 575 C C . ILE A 1 75 ? -8.364 5.913 10.911 1.00 84.69 75 ILE A C 1
ATOM 577 O O . ILE A 1 75 ? -7.850 6.400 9.900 1.00 84.69 75 ILE A O 1
ATOM 581 N N . PRO A 1 76 ? -7.787 6.052 12.121 1.00 84.62 76 PRO A N 1
ATOM 582 C CA . PRO A 1 76 ? -6.474 6.656 12.297 1.00 84.62 76 PRO A CA 1
ATOM 583 C C . PRO A 1 76 ? -5.399 5.858 11.551 1.00 84.62 76 PRO A C 1
ATOM 585 O O . PRO A 1 76 ? -5.249 4.651 11.744 1.00 84.62 76 PRO A O 1
ATOM 588 N N . LEU A 1 77 ? -4.632 6.559 10.717 1.00 83.94 77 LEU A N 1
ATOM 589 C CA . LEU A 1 77 ? -3.526 6.019 9.933 1.00 83.94 77 LEU A CA 1
ATOM 590 C C . LEU A 1 77 ? -2.209 6.643 10.402 1.00 83.94 77 LEU A C 1
ATOM 592 O O . LEU A 1 77 ? -2.066 7.864 10.394 1.00 83.94 77 LEU A O 1
ATOM 596 N N . VAL A 1 78 ? -1.230 5.808 10.750 1.00 85.75 78 VAL A N 1
ATOM 597 C CA . VAL A 1 78 ? 0.137 6.245 11.076 1.00 85.75 78 VAL A CA 1
ATOM 598 C C . VAL A 1 78 ? 1.120 5.572 10.114 1.00 85.75 78 VAL A C 1
ATOM 600 O O . VAL A 1 78 ? 1.591 4.463 10.387 1.00 85.75 78 VAL A O 1
ATOM 603 N N . PRO A 1 79 ? 1.423 6.194 8.960 1.00 81.88 79 PRO A N 1
ATOM 604 C CA . PRO A 1 79 ? 2.367 5.650 7.999 1.00 81.88 79 PRO A CA 1
ATOM 605 C C . PRO A 1 79 ? 3.794 6.060 8.394 1.00 81.88 79 PRO A C 1
ATOM 607 O O . PRO A 1 79 ? 4.135 7.241 8.422 1.00 81.88 79 PRO A O 1
ATOM 610 N N . CYS A 1 80 ? 4.655 5.087 8.679 1.00 75.56 80 CYS A N 1
ATOM 611 C CA . CYS A 1 80 ? 6.039 5.313 9.094 1.00 75.56 80 CYS A CA 1
ATOM 612 C C . CYS A 1 80 ? 6.994 5.074 7.919 1.00 75.56 80 CYS A C 1
ATOM 614 O O . CYS A 1 80 ? 6.951 4.022 7.284 1.00 75.56 80 CYS A O 1
ATOM 616 N N . LEU A 1 81 ? 7.885 6.030 7.620 1.00 72.25 81 LEU A N 1
ATOM 617 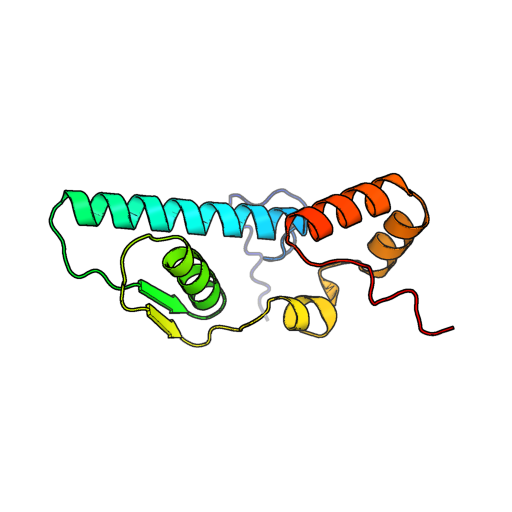C CA . LEU A 1 81 ? 8.835 5.944 6.491 1.00 72.25 81 LEU A CA 1
ATOM 618 C C . LEU A 1 81 ? 8.159 5.624 5.142 1.00 72.25 81 LEU A C 1
ATOM 620 O O . LEU A 1 81 ? 8.767 5.023 4.258 1.00 72.25 81 LEU A O 1
ATOM 624 N N . SER A 1 82 ? 6.884 5.987 5.003 1.00 65.31 82 SER A N 1
ATOM 625 C CA . SER A 1 82 ? 6.116 5.751 3.788 1.00 65.31 82 SER A CA 1
ATOM 626 C C . SER A 1 82 ? 6.567 6.707 2.698 1.00 65.31 82 SER A C 1
ATOM 628 O O . SER A 1 82 ? 6.747 7.900 2.942 1.00 65.31 82 SER A O 1
ATOM 630 N N . TRP A 1 83 ? 6.714 6.192 1.485 1.00 61.31 83 TRP A N 1
ATOM 631 C CA . TRP A 1 83 ? 7.004 7.013 0.325 1.00 61.31 83 TRP A CA 1
ATOM 632 C C . TRP A 1 83 ? 5.709 7.291 -0.449 1.00 61.31 83 TRP A C 1
ATOM 634 O O . TRP A 1 83 ? 4.852 6.417 -0.591 1.00 61.31 83 TRP A O 1
ATOM 644 N N . SER A 1 84 ? 5.541 8.519 -0.938 1.00 60.25 84 SER A N 1
ATOM 645 C CA . SER A 1 84 ? 4.308 8.950 -1.611 1.00 60.25 84 SER A CA 1
A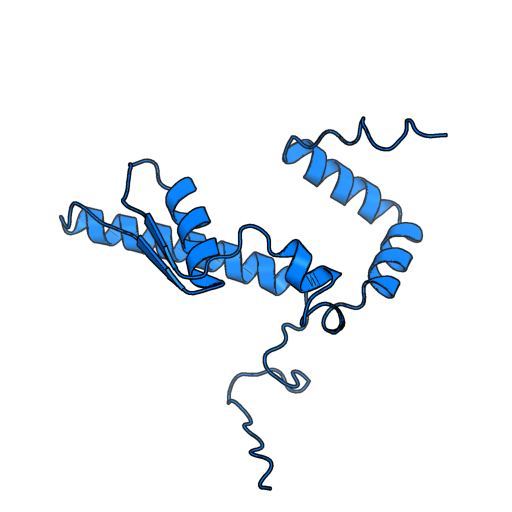TOM 646 C C . SER A 1 84 ? 4.122 8.316 -2.994 1.00 60.25 84 SER A C 1
ATOM 648 O O . SER A 1 84 ? 2.992 8.158 -3.442 1.00 60.25 84 SER A O 1
ATOM 650 N N . THR A 1 85 ? 5.210 7.920 -3.668 1.00 61.47 85 THR A N 1
ATOM 651 C CA . THR A 1 85 ? 5.167 7.335 -5.021 1.00 61.47 85 THR A CA 1
ATOM 652 C C . THR A 1 85 ? 6.239 6.278 -5.303 1.00 61.47 85 THR A C 1
ATOM 654 O O . THR A 1 85 ? 7.436 6.540 -5.232 1.00 61.47 85 THR A O 1
ATOM 657 N N . ALA A 1 86 ? 5.845 5.087 -5.750 1.00 66.00 86 ALA A N 1
ATOM 658 C CA . ALA A 1 86 ? 6.813 4.073 -6.180 1.00 66.00 86 ALA A CA 1
ATOM 659 C C . ALA A 1 86 ? 7.690 4.535 -7.371 1.00 66.00 86 ALA A C 1
ATOM 661 O O . ALA A 1 86 ? 8.761 3.976 -7.603 1.00 66.00 86 ALA A O 1
ATOM 662 N N . SER A 1 87 ? 7.274 5.583 -8.097 1.00 68.88 87 SER A N 1
ATOM 663 C CA . SER A 1 87 ? 7.913 6.044 -9.333 1.00 68.88 87 SER A CA 1
ATOM 664 C C . SER A 1 87 ? 9.407 6.338 -9.182 1.00 68.88 87 SER A C 1
ATOM 666 O O . SER A 1 87 ? 10.207 5.782 -9.929 1.00 68.88 87 SER A O 1
ATOM 668 N N . SER A 1 88 ? 9.831 7.141 -8.201 1.00 61.47 88 SER A N 1
ATOM 669 C CA . SER A 1 88 ? 11.250 7.513 -8.063 1.00 61.47 88 SER A CA 1
ATOM 670 C C . SER A 1 88 ? 12.147 6.312 -7.756 1.00 61.47 88 SER A C 1
ATOM 672 O O . SER A 1 88 ? 13.270 6.240 -8.242 1.00 61.47 88 SER A O 1
ATOM 674 N N . VAL A 1 89 ? 11.650 5.322 -7.010 1.00 63.25 89 VAL A N 1
ATOM 675 C CA . VAL A 1 89 ? 12.414 4.115 -6.662 1.00 63.25 89 VAL A CA 1
ATOM 676 C C . VAL A 1 89 ? 12.647 3.230 -7.892 1.00 63.25 89 VAL A C 1
ATOM 678 O O . VAL A 1 89 ? 13.732 2.660 -8.037 1.00 63.25 89 VAL A O 1
ATOM 681 N N . PHE A 1 90 ? 11.655 3.152 -8.783 1.00 64.88 90 PHE A N 1
ATOM 682 C CA . PHE A 1 90 ? 11.681 2.319 -9.986 1.00 64.88 90 PHE A CA 1
ATOM 683 C C . PHE A 1 90 ? 12.232 3.019 -11.235 1.00 64.88 90 PHE A C 1
ATOM 685 O O . PHE A 1 90 ? 12.691 2.332 -12.140 1.00 64.88 90 PHE A O 1
ATOM 692 N N . THR A 1 91 ? 12.234 4.351 -11.302 1.00 68.62 91 THR A N 1
ATOM 693 C CA . THR A 1 91 ? 12.740 5.102 -12.469 1.00 68.62 91 THR A CA 1
ATOM 694 C C . THR A 1 91 ? 14.190 5.543 -12.292 1.00 68.62 91 THR A C 1
ATOM 696 O O . THR A 1 91 ? 15.006 5.341 -13.186 1.00 68.62 91 THR A O 1
ATOM 699 N N . THR A 1 92 ? 14.545 6.091 -11.128 1.00 66.25 92 THR A N 1
ATOM 700 C CA . THR A 1 92 ? 15.878 6.671 -10.870 1.00 66.25 92 THR A CA 1
ATOM 701 C C . THR A 1 92 ? 16.577 6.082 -9.644 1.00 66.25 92 THR A C 1
ATOM 703 O O . THR A 1 92 ? 17.778 6.267 -9.460 1.00 66.25 92 THR A O 1
ATOM 706 N N . GLY A 1 93 ? 15.845 5.349 -8.807 1.00 64.62 93 GLY A N 1
ATOM 707 C CA . GLY A 1 9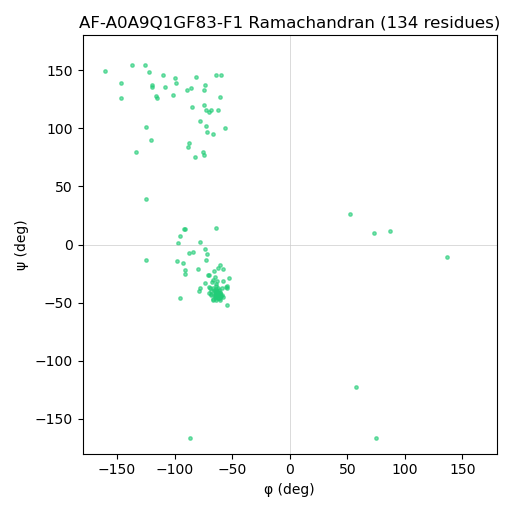3 ? 16.329 4.790 -7.554 1.00 64.62 93 GLY A CA 1
ATOM 708 C C . GLY A 1 93 ? 17.006 3.429 -7.688 1.00 64.62 93 GLY A C 1
ATOM 709 O O . GLY A 1 93 ? 17.339 2.946 -8.771 1.00 64.62 93 GLY A O 1
ATOM 710 N N . VAL A 1 94 ? 17.202 2.777 -6.544 1.00 64.31 94 VAL A N 1
ATOM 711 C CA . VAL A 1 94 ? 17.927 1.501 -6.421 1.00 64.31 94 VAL A CA 1
ATOM 712 C C . VAL A 1 94 ? 17.283 0.333 -7.179 1.00 64.31 94 VAL A C 1
ATOM 714 O O . VAL A 1 94 ? 17.981 -0.628 -7.498 1.00 64.31 94 VAL A O 1
ATOM 717 N N . LEU A 1 95 ? 15.987 0.419 -7.507 1.00 63.81 95 LEU A N 1
ATOM 718 C CA . LEU A 1 95 ? 15.268 -0.590 -8.295 1.00 63.81 95 LEU A CA 1
ATOM 719 C C . LEU A 1 95 ? 15.176 -0.239 -9.787 1.00 63.81 95 LEU A C 1
ATOM 721 O O . LEU A 1 95 ? 14.639 -1.031 -10.555 1.00 63.81 95 LEU A O 1
ATOM 725 N N . SER A 1 96 ? 15.750 0.883 -10.232 1.00 64.62 96 SER A N 1
ATOM 726 C CA . SER A 1 96 ? 15.748 1.281 -11.651 1.00 64.62 96 SER A CA 1
ATOM 727 C C . SER A 1 96 ? 16.380 0.252 -12.583 1.00 64.62 96 SER A C 1
ATOM 729 O O . SER A 1 96 ? 15.939 0.085 -13.714 1.00 64.62 96 SER A O 1
ATOM 731 N N . LYS A 1 97 ? 17.372 -0.496 -12.090 1.00 66.25 97 LYS A N 1
ATOM 732 C CA . LYS A 1 97 ? 18.027 -1.583 -12.834 1.00 66.25 97 LYS A CA 1
ATOM 733 C C . LYS A 1 97 ? 17.282 -2.919 -12.764 1.00 66.25 97 LYS A C 1
ATOM 735 O O . LYS A 1 97 ? 17.707 -3.866 -13.416 1.00 66.25 97 LYS A O 1
ATOM 740 N N . ALA A 1 98 ? 16.222 -3.020 -11.959 1.00 65.25 98 ALA A N 1
ATOM 741 C CA . ALA A 1 98 ? 15.414 -4.235 -11.852 1.00 65.25 98 ALA A CA 1
ATOM 742 C C . ALA A 1 98 ? 14.408 -4.370 -13.008 1.00 65.25 98 ALA A C 1
ATOM 744 O O . ALA A 1 98 ? 13.967 -5.476 -13.300 1.00 65.25 98 ALA A O 1
ATOM 745 N N . VAL A 1 99 ? 14.072 -3.261 -13.677 1.00 64.38 99 VAL A N 1
ATOM 746 C CA . VAL A 1 99 ? 13.127 -3.214 -14.798 1.00 64.38 99 VAL A CA 1
ATOM 747 C C . VAL A 1 99 ? 13.867 -2.765 -16.057 1.00 64.38 99 VAL A C 1
ATOM 749 O O . VAL A 1 99 ? 14.551 -1.744 -16.057 1.00 64.38 99 VAL A O 1
ATOM 752 N N . ASN A 1 100 ? 13.752 -3.524 -17.151 1.00 72.38 100 ASN A N 1
ATOM 753 C CA . ASN A 1 100 ? 14.380 -3.167 -18.425 1.00 72.38 100 ASN A CA 1
ATOM 754 C C . ASN A 1 100 ? 13.518 -2.153 -19.196 1.00 72.38 100 ASN A C 1
ATOM 756 O O . ASN A 1 100 ? 12.844 -2.498 -20.166 1.00 72.38 100 ASN A O 1
ATOM 760 N N . TRP A 1 101 ? 13.545 -0.895 -18.751 1.00 71.81 101 TRP A N 1
ATOM 761 C CA . TRP A 1 101 ? 12.757 0.204 -19.324 1.00 71.81 101 TRP A CA 1
ATOM 762 C C . TRP A 1 101 ? 12.959 0.390 -20.828 1.00 71.81 101 TRP A C 1
ATOM 764 O O . TRP A 1 101 ? 12.007 0.673 -21.542 1.00 71.81 101 TRP A O 1
ATOM 774 N N . ARG A 1 102 ? 14.180 0.160 -21.322 1.00 74.50 102 ARG A N 1
ATOM 775 C CA . ARG A 1 102 ? 14.516 0.305 -22.744 1.00 74.50 102 ARG A CA 1
ATOM 776 C C . ARG A 1 102 ? 13.831 -0.744 -23.619 1.00 74.50 102 ARG A C 1
ATOM 778 O O . ARG A 1 102 ? 13.544 -0.478 -24.780 1.00 74.50 102 ARG A O 1
ATOM 785 N N . GLU A 1 103 ? 13.608 -1.942 -23.086 1.00 76.88 103 GLU A N 1
ATOM 786 C CA . GLU A 1 103 ? 12.877 -2.991 -23.799 1.00 76.88 103 GLU A CA 1
ATOM 787 C C . GLU A 1 103 ? 11.366 -2.749 -23.747 1.00 76.88 103 GLU A C 1
ATOM 789 O O . GLU A 1 103 ? 10.696 -2.872 -24.767 1.00 76.88 103 GLU A O 1
ATOM 794 N N . LEU A 1 104 ? 10.849 -2.305 -22.597 1.00 71.88 104 LEU A N 1
ATOM 795 C CA . LEU A 1 104 ? 9.454 -1.873 -22.452 1.00 71.88 104 LEU A CA 1
ATOM 796 C C . LEU A 1 104 ? 9.104 -0.722 -23.408 1.00 71.88 104 LEU A C 1
ATOM 798 O O . LEU A 1 104 ? 8.066 -0.766 -24.059 1.00 71.88 104 LEU A O 1
ATOM 802 N N . GLU A 1 105 ? 9.986 0.269 -23.548 1.00 76.06 105 GLU A N 1
ATOM 803 C CA . GLU A 1 105 ? 9.808 1.394 -24.475 1.00 76.06 105 GLU A CA 1
ATOM 804 C C . GLU A 1 105 ? 9.786 0.935 -25.940 1.00 76.06 105 GLU A C 1
ATOM 806 O O . GLU A 1 105 ? 8.935 1.367 -26.715 1.00 76.06 105 GLU A O 1
ATOM 811 N N . LYS A 1 106 ? 10.669 0.003 -26.325 1.00 79.19 106 LYS A N 1
ATOM 812 C CA . LYS A 1 106 ? 10.650 -0.590 -27.671 1.00 79.19 106 LYS A CA 1
ATOM 813 C C . LYS A 1 106 ? 9.362 -1.358 -27.940 1.00 79.19 106 LYS A C 1
ATOM 815 O O . LYS A 1 106 ? 8.805 -1.227 -29.022 1.00 79.19 106 LYS A O 1
ATOM 820 N N . GLN A 1 107 ? 8.896 -2.156 -26.980 1.00 76.31 107 GLN A N 1
ATOM 821 C CA . GLN A 1 107 ? 7.652 -2.916 -27.115 1.00 76.31 107 GLN A CA 1
ATOM 822 C C . GLN A 1 107 ? 6.441 -1.987 -27.223 1.00 76.31 107 GLN A C 1
ATOM 824 O O . GLN A 1 107 ? 5.577 -2.220 -28.064 1.00 76.31 107 GLN A O 1
ATOM 829 N N . TYR A 1 108 ? 6.423 -0.903 -26.446 1.00 71.44 108 TYR A N 1
ATOM 830 C CA . TYR A 1 108 ? 5.408 0.141 -26.553 1.00 71.44 108 TYR A CA 1
ATOM 831 C C . TYR A 1 108 ? 5.416 0.806 -27.938 1.00 71.44 108 TYR A C 1
ATOM 833 O O . TYR A 1 108 ? 4.371 0.938 -28.562 1.00 71.44 108 TYR A O 1
ATOM 841 N N . ALA A 1 109 ? 6.595 1.157 -28.462 1.00 73.25 109 ALA A N 1
ATOM 842 C CA . ALA A 1 109 ? 6.726 1.787 -29.778 1.00 73.25 109 ALA A CA 1
ATOM 843 C C . ALA A 1 109 ? 6.422 0.840 -30.957 1.00 73.25 109 ALA A C 1
ATOM 845 O O . ALA A 1 109 ? 6.063 1.299 -32.039 1.00 73.25 109 ALA A O 1
ATOM 846 N N . MET A 1 110 ? 6.602 -0.472 -30.778 1.00 75.00 110 MET A N 1
ATOM 847 C CA . MET A 1 110 ? 6.460 -1.466 -31.848 1.00 75.00 110 MET A CA 1
ATOM 848 C C . MET A 1 110 ? 5.039 -2.033 -31.960 1.00 75.00 110 MET A C 1
ATOM 850 O O . MET A 1 110 ? 4.645 -2.464 -33.043 1.00 75.00 110 MET A O 1
ATOM 854 N N . TYR A 1 111 ? 4.264 -2.024 -30.873 1.00 72.12 111 TYR A N 1
ATOM 855 C CA . TYR A 1 111 ? 2.911 -2.576 -30.834 1.00 72.12 111 TYR A CA 1
ATOM 856 C C . TYR A 1 111 ? 1.910 -1.524 -30.342 1.00 72.12 111 TYR A C 1
ATOM 858 O O . TYR A 1 111 ? 1.743 -1.314 -29.141 1.00 72.12 111 TYR A O 1
ATOM 866 N N . THR A 1 112 ? 1.174 -0.923 -31.281 1.00 70.75 112 THR A N 1
ATOM 867 C CA . THR A 1 112 ? 0.125 0.085 -31.023 1.00 70.75 112 THR A CA 1
ATOM 868 C C . THR A 1 112 ? -0.998 -0.405 -30.107 1.00 70.75 112 THR A C 1
ATOM 870 O O . THR A 1 112 ? -1.651 0.401 -29.452 1.00 70.75 112 THR A O 1
ATOM 873 N N . VAL A 1 113 ? -1.187 -1.723 -29.990 1.00 76.75 113 VAL A N 1
ATOM 874 C CA . VAL A 1 113 ? -2.160 -2.335 -29.069 1.00 76.75 113 VAL A CA 1
ATOM 875 C C . VAL A 1 113 ? -1.886 -1.940 -27.611 1.00 76.75 113 VAL A C 1
ATOM 877 O O . VAL A 1 113 ? -2.824 -1.673 -26.864 1.00 76.75 113 VAL A O 1
ATOM 880 N N . TYR A 1 114 ? -0.616 -1.837 -27.203 1.00 70.19 114 TYR A N 1
ATOM 881 C CA . TYR A 1 114 ? -0.274 -1.435 -25.834 1.00 70.19 114 TYR A CA 1
ATOM 882 C C . TYR A 1 114 ? -0.507 0.057 -25.587 1.00 70.19 114 TYR A C 1
ATOM 884 O O . TYR A 1 114 ? -0.894 0.437 -24.485 1.00 70.19 114 TYR A O 1
ATOM 892 N N . GLU A 1 115 ? -0.310 0.903 -26.600 1.00 70.25 115 GLU A N 1
ATOM 893 C CA . GLU A 1 115 ? -0.627 2.333 -26.524 1.00 70.25 115 GLU A CA 1
ATOM 894 C C . GLU A 1 115 ? -2.132 2.560 -26.353 1.00 70.25 115 GLU A C 1
ATOM 896 O O . GLU A 1 115 ? -2.542 3.336 -25.487 1.00 70.25 115 GLU A O 1
ATOM 901 N N . GLU A 1 116 ? -2.959 1.851 -27.119 1.00 75.06 116 GLU A N 1
ATOM 902 C CA . GLU A 1 116 ? -4.418 1.920 -27.000 1.00 75.06 116 GLU A CA 1
ATOM 903 C C . GLU A 1 116 ? -4.896 1.428 -25.629 1.00 75.06 116 GLU A C 1
ATOM 905 O O . GLU A 1 116 ? -5.734 2.069 -24.991 1.00 75.06 116 GLU A O 1
ATOM 910 N N . GLU A 1 117 ? -4.334 0.326 -25.134 1.00 77.69 117 GLU A N 1
ATOM 911 C CA . GLU A 1 117 ? -4.702 -0.250 -23.842 1.00 77.69 117 GLU A CA 1
ATOM 912 C C . GLU A 1 117 ? -4.276 0.643 -22.666 1.00 77.69 117 GLU A C 1
ATOM 914 O O . GLU A 1 117 ? -5.082 0.913 -21.772 1.00 77.69 117 GLU A O 1
ATOM 919 N N . ILE A 1 118 ? -3.056 1.194 -22.699 1.00 75.69 118 ILE A N 1
ATOM 920 C CA . ILE A 1 118 ? -2.577 2.154 -21.694 1.00 75.69 118 ILE A CA 1
ATOM 921 C C . ILE A 1 118 ? -3.400 3.444 -2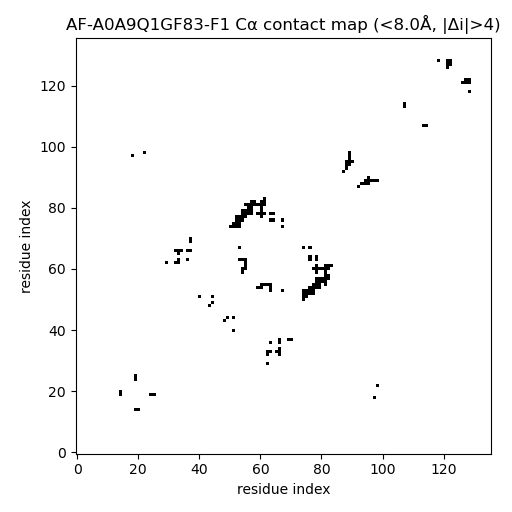1.744 1.00 75.69 118 ILE A C 1
ATOM 923 O O . ILE A 1 118 ? -3.807 3.945 -20.695 1.00 75.69 118 ILE A O 1
ATOM 927 N N . THR A 1 119 ? -3.704 3.961 -22.937 1.00 75.62 119 THR A N 1
ATOM 928 C CA . THR A 1 119 ? -4.560 5.146 -23.113 1.00 75.62 119 THR A CA 1
ATOM 929 C C . THR A 1 119 ? -5.932 4.913 -22.491 1.00 75.62 119 THR A C 1
ATOM 931 O O . THR A 1 119 ? -6.406 5.743 -21.718 1.00 75.62 119 THR A O 1
ATOM 934 N N . ARG A 1 120 ? -6.532 3.745 -22.733 1.00 76.62 120 ARG A N 1
ATOM 935 C CA . ARG A 1 120 ? -7.827 3.369 -22.161 1.00 76.62 120 ARG A CA 1
ATOM 936 C C . ARG A 1 120 ? -7.787 3.270 -20.635 1.00 76.62 120 ARG A C 1
ATOM 938 O O . ARG A 1 120 ? -8.717 3.719 -19.967 1.00 76.62 120 ARG A O 1
ATOM 945 N N . MET A 1 121 ? -6.716 2.710 -20.071 1.00 71.88 121 MET A N 1
ATOM 946 C CA . MET A 1 121 ? -6.521 2.654 -18.617 1.00 71.88 121 MET A CA 1
ATOM 947 C C . MET A 1 121 ? -6.330 4.051 -18.007 1.00 71.88 121 MET A C 1
ATOM 949 O O . MET A 1 121 ? -6.865 4.331 -16.935 1.00 71.88 121 MET A O 1
ATOM 953 N N . LEU A 1 122 ? -5.608 4.947 -18.684 1.00 70.50 122 LEU A N 1
ATOM 954 C CA . LEU A 1 122 ? -5.404 6.329 -18.238 1.00 70.50 122 LEU A CA 1
ATOM 955 C C . LEU A 1 122 ? -6.696 7.152 -18.297 1.00 70.50 122 LEU A C 1
ATOM 957 O O . LEU A 1 122 ? -6.984 7.898 -17.360 1.00 70.50 122 LEU A O 1
ATOM 961 N N . GLU A 1 123 ? -7.499 6.971 -19.347 1.00 73.88 123 GLU A N 1
ATOM 962 C CA . GLU A 1 123 ? -8.831 7.571 -19.467 1.00 73.88 123 GLU A CA 1
ATOM 963 C C . GLU A 1 123 ? -9.773 7.080 -18.364 1.00 73.88 123 GLU A C 1
ATOM 965 O O . GLU A 1 123 ? -10.469 7.889 -17.750 1.00 73.88 123 GLU A O 1
ATOM 970 N N . TYR A 1 124 ? -9.740 5.782 -18.047 1.00 65.00 124 TYR A N 1
ATOM 971 C CA . TYR A 1 124 ? -10.495 5.206 -16.932 1.00 65.00 124 TYR A CA 1
ATOM 972 C C . TYR A 1 124 ? -10.068 5.784 -15.571 1.00 65.00 124 TYR A C 1
ATOM 974 O O . TYR A 1 124 ? -10.909 6.052 -14.716 1.00 65.00 124 TYR A O 1
ATOM 982 N N . CYS A 1 125 ? -8.774 6.049 -15.386 1.00 55.44 125 CYS A N 1
ATOM 983 C CA . CYS A 1 125 ? -8.235 6.708 -14.195 1.00 55.44 125 CYS A CA 1
ATOM 984 C C . CYS A 1 125 ? -8.436 8.240 -14.178 1.00 55.44 125 CYS A C 1
ATOM 986 O O . CYS A 1 125 ? -7.970 8.899 -13.249 1.00 55.44 125 CYS A O 1
ATOM 988 N N . GLY A 1 126 ? -9.100 8.830 -15.181 1.00 56.41 126 GLY A N 1
ATOM 989 C CA . GLY A 1 126 ? -9.355 10.274 -15.260 1.00 56.41 126 GLY A CA 1
ATOM 990 C C . GLY A 1 126 ? -8.128 11.126 -15.613 1.00 56.41 126 GLY A C 1
ATOM 991 O O . GLY A 1 126 ? -8.191 12.355 -15.558 1.00 56.41 126 GLY A O 1
ATOM 992 N N . VAL A 1 127 ? -7.013 10.504 -16.004 1.00 57.78 127 VAL A N 1
ATOM 993 C CA . VAL A 1 127 ? -5.801 11.196 -16.457 1.00 57.78 127 VAL A CA 1
ATOM 994 C C . VAL A 1 127 ? -5.928 11.418 -17.962 1.00 57.78 127 VAL A C 1
ATOM 996 O O . VAL A 1 127 ? -5.459 10.629 -18.778 1.00 57.78 127 VAL A O 1
ATOM 999 N N . GLY A 1 128 ? -6.617 12.489 -18.353 1.00 47.34 128 GLY A N 1
ATOM 1000 C CA . GLY A 1 128 ? -6.784 12.831 -19.764 1.00 47.34 128 GLY A CA 1
ATOM 1001 C C . GLY A 1 128 ? -5.439 13.120 -20.441 1.00 47.34 128 GLY A C 1
ATOM 1002 O O . GLY A 1 128 ? -4.802 14.130 -20.153 1.00 47.34 128 GLY A O 1
ATOM 1003 N N . LEU A 1 129 ? -5.048 12.294 -21.416 1.00 50.84 129 LEU A N 1
ATOM 1004 C CA . LEU A 1 129 ? -3.853 12.446 -22.272 1.00 50.84 129 LEU A CA 1
ATOM 1005 C C . LEU A 1 129 ? -3.867 13.693 -23.189 1.00 50.84 129 LEU A C 1
ATOM 1007 O O . LEU A 1 129 ? -3.058 13.812 -24.110 1.00 50.84 129 LEU A O 1
ATOM 1011 N N . LYS A 1 130 ? -4.764 14.661 -22.955 1.00 47.59 130 LYS A N 1
ATOM 1012 C CA . LYS A 1 130 ? -4.890 15.876 -23.776 1.00 47.59 130 LYS A CA 1
ATOM 1013 C C . LYS A 1 130 ? -3.745 16.880 -23.596 1.00 47.59 130 LYS A C 1
ATOM 1015 O O . LYS A 1 130 ? -3.660 17.815 -24.384 1.00 47.59 130 LYS A O 1
ATOM 1020 N N . THR A 1 131 ? -2.845 16.691 -22.631 1.00 44.53 131 THR A N 1
ATOM 1021 C CA . THR A 1 131 ? -1.818 17.702 -22.305 1.00 44.53 131 THR A CA 1
ATOM 1022 C C . THR A 1 131 ? -0.440 17.443 -22.932 1.00 44.53 131 THR A C 1
ATOM 1024 O O . THR A 1 131 ? 0.370 18.359 -22.987 1.00 44.53 131 THR A O 1
ATOM 1027 N N . VAL A 1 132 ? -0.144 16.246 -23.459 1.00 48.44 132 VAL A N 1
ATOM 1028 C CA . VAL A 1 132 ? 1.230 15.912 -23.918 1.00 48.44 132 VAL A CA 1
ATOM 1029 C C . VAL A 1 132 ? 1.470 16.202 -25.411 1.00 48.44 132 VAL A C 1
ATOM 1031 O O . VAL A 1 132 ? 2.610 16.315 -25.843 1.00 48.44 132 VAL A O 1
ATOM 1034 N N . ARG A 1 133 ? 0.420 16.400 -26.219 1.00 44.66 133 ARG A N 1
ATOM 1035 C CA . ARG A 1 133 ? 0.547 16.643 -27.673 1.00 44.66 133 ARG A CA 1
ATOM 1036 C C . ARG A 1 133 ? 0.653 18.118 -28.089 1.00 44.66 133 ARG A C 1
ATOM 1038 O O . ARG A 1 133 ? 0.507 18.401 -29.271 1.00 44.66 133 ARG A O 1
ATOM 1045 N N . ASN A 1 134 ? 0.894 19.050 -27.162 1.00 35.62 134 ASN A N 1
ATOM 1046 C CA . ASN A 1 134 ? 0.889 20.490 -27.471 1.00 35.62 134 ASN A CA 1
ATOM 1047 C C . ASN A 1 134 ? 2.183 21.233 -27.095 1.00 35.62 134 ASN A C 1
ATOM 1049 O O . ASN A 1 134 ? 2.148 22.374 -26.641 1.00 35.62 134 ASN A O 1
ATOM 1053 N N . THR A 1 135 ? 3.328 20.588 -27.308 1.00 39.25 135 THR A N 1
ATOM 1054 C CA . THR A 1 135 ? 4.621 21.270 -27.462 1.00 39.25 135 THR A CA 1
ATOM 1055 C C . THR A 1 135 ? 5.326 20.678 -28.676 1.00 39.25 135 THR A C 1
ATOM 1057 O O . THR A 1 135 ? 6.156 19.777 -28.548 1.00 39.25 135 THR A O 1
ATOM 1060 N N . GLY A 1 136 ? 4.900 21.141 -29.849 1.00 38.31 136 GLY A N 1
ATOM 1061 C CA . GLY A 1 136 ? 5.687 21.166 -31.078 1.00 38.31 136 GLY A CA 1
ATOM 1062 C C . GLY A 1 136 ? 6.066 22.607 -31.378 1.00 38.31 136 GLY A C 1
ATOM 1063 O O . GLY A 1 136 ? 5.262 23.493 -31.005 1.00 38.31 136 GLY A O 1
#

Radius of gyration: 19.5 Å; Cα contacts (8 Å, |Δi|>4): 98; chains: 1; bounding box: 51×44×50 Å

Nearest PDB structures (foldseek):
  4g9e-assembly2_B  TM=6.345E-01  e=1.087E+00  Ochrobactrum sp. T63
  8g48-assembly1_A  TM=4.664E-01  e=4.687E-01  Staphylococcus aureus USA300-CA-263
  1z7n-assembly1_F  TM=3.668E-01  e=5.839E+00  Lactococcus lactis
  1z7n-assembly1_H  TM=3.542E-01  e=6.230E+00  Lactococcus lactis

Mean predicted aligned error: 13.87 Å

Organism: Synaphobranchus kaupii (NCBI:txid118154)